Protein AF-A0A914TH43-F1 (afdb_monomer_lite)

Radius of gyration: 22.7 Å; chains: 1; bounding box: 45×45×62 Å

Secondary structure (DSSP, 8-state):
--HHHHHHHHHHHHHHHHHHHHHH-PPPPSEETTEEPPPP-SSEEEEEETTEEEEEE-HHHHHHHHHHHHHHHHHHHHHHHHHHHT-GGG--

Structure (mmCIF, N/CA/C/O backbone):
data_AF-A0A914TH43-F1
#
_entry.id   AF-A0A914TH43-F1
#
loop_
_atom_site.group_PDB
_atom_site.id
_atom_site.type_symbol
_atom_site.label_atom_id
_atom_site.label_alt_id
_atom_site.label_comp_id
_atom_site.label_asym_id
_atom_site.label_entity_id
_atom_site.label_seq_id
_atom_site.pdbx_PDB_ins_code
_atom_site.Cartn_x
_atom_site.Cartn_y
_atom_site.Cartn_z
_atom_site.occupancy
_atom_site.B_iso_or_equiv
_atom_site.auth_seq_id
_atom_site.auth_comp_id
_atom_site.auth_asym_id
_atom_site.auth_atom_id
_atom_site.pdbx_PDB_model_num
ATOM 1 N N . MET A 1 1 ? 11.777 32.923 -14.825 1.00 51.16 1 MET A N 1
ATOM 2 C CA . MET A 1 1 ? 11.259 31.536 -14.856 1.00 51.16 1 MET A CA 1
ATOM 3 C C . MET A 1 1 ? 11.723 30.601 -13.707 1.00 51.16 1 MET A C 1
ATOM 5 O O . MET A 1 1 ? 11.484 29.412 -13.841 1.00 51.16 1 MET A O 1
ATOM 9 N N . PRO A 1 2 ? 12.299 31.041 -12.560 1.00 57.62 2 PRO A N 1
ATOM 10 C CA . PRO A 1 2 ? 12.533 30.136 -11.415 1.00 57.62 2 PRO A CA 1
ATOM 11 C C . PRO A 1 2 ? 11.365 30.080 -10.406 1.00 57.62 2 PRO A C 1
ATOM 13 O O . PRO A 1 2 ? 11.261 29.144 -9.621 1.00 57.62 2 PRO A O 1
ATOM 16 N N . SER A 1 3 ? 10.458 31.061 -10.424 1.00 58.09 3 SER A N 1
ATOM 17 C CA . SER A 1 3 ? 9.374 31.197 -9.441 1.00 58.09 3 SER A CA 1
ATOM 18 C C . SER A 1 3 ? 8.246 30.171 -9.603 1.00 58.09 3 SER A C 1
ATOM 20 O O . SER A 1 3 ? 7.677 29.739 -8.607 1.00 58.09 3 SER A O 1
ATOM 22 N N . THR A 1 4 ? 7.948 29.730 -10.826 1.00 59.94 4 THR A N 1
ATOM 23 C CA . THR A 1 4 ? 6.898 28.731 -11.098 1.00 59.94 4 THR A CA 1
ATOM 24 C C . THR A 1 4 ? 7.303 27.317 -10.687 1.00 59.94 4 THR A C 1
ATOM 26 O O . THR A 1 4 ? 6.473 26.579 -10.164 1.00 59.94 4 THR A O 1
ATOM 29 N N . ILE A 1 5 ? 8.578 26.950 -10.853 1.00 65.50 5 ILE A N 1
ATOM 30 C CA . ILE A 1 5 ? 9.107 25.640 -10.438 1.00 65.50 5 ILE A CA 1
ATOM 31 C C . ILE A 1 5 ? 9.084 25.522 -8.912 1.00 65.50 5 ILE A C 1
ATOM 33 O O . ILE A 1 5 ? 8.601 24.525 -8.389 1.00 65.50 5 ILE A O 1
ATOM 37 N N . ASN A 1 6 ? 9.515 26.565 -8.196 1.00 65.31 6 ASN A N 1
ATOM 38 C CA . ASN A 1 6 ? 9.489 26.584 -6.731 1.00 65.31 6 ASN A CA 1
ATOM 39 C C . ASN A 1 6 ? 8.060 26.541 -6.169 1.00 65.31 6 ASN A C 1
ATOM 41 O O . ASN A 1 6 ? 7.825 25.923 -5.135 1.00 65.31 6 ASN A O 1
ATOM 45 N N . PHE A 1 7 ? 7.096 27.147 -6.868 1.00 66.94 7 PHE A N 1
ATOM 46 C CA . PHE A 1 7 ? 5.686 27.100 -6.484 1.00 66.94 7 PHE A CA 1
ATOM 47 C C . PHE A 1 7 ? 5.070 25.710 -6.705 1.00 66.94 7 PHE A C 1
ATOM 49 O O . PHE A 1 7 ? 4.388 25.192 -5.825 1.00 66.94 7 PHE A O 1
ATOM 56 N N . LEU A 1 8 ? 5.375 25.062 -7.835 1.00 68.44 8 LEU A N 1
ATOM 57 C CA . LEU A 1 8 ? 4.984 23.671 -8.094 1.00 68.44 8 LEU A CA 1
ATOM 58 C C . LEU A 1 8 ? 5.612 22.706 -7.081 1.00 68.44 8 LEU A C 1
ATOM 60 O O . LEU A 1 8 ? 4.928 21.814 -6.587 1.00 68.44 8 LEU A O 1
ATOM 64 N N . PHE A 1 9 ? 6.882 22.913 -6.723 1.00 70.88 9 PHE A N 1
ATOM 65 C CA . PHE A 1 9 ? 7.566 22.112 -5.708 1.00 70.88 9 PHE A CA 1
ATOM 66 C C . PHE A 1 9 ? 6.953 22.309 -4.318 1.00 70.88 9 PHE A C 1
ATOM 68 O O . PHE A 1 9 ? 6.763 21.338 -3.595 1.00 70.88 9 PHE A O 1
ATOM 75 N N . ALA A 1 10 ? 6.584 23.541 -3.955 1.00 66.81 10 ALA A N 1
ATOM 76 C CA . ALA A 1 10 ? 5.906 23.829 -2.695 1.00 66.81 10 ALA A CA 1
ATOM 77 C C . ALA A 1 10 ? 4.512 23.182 -2.634 1.00 66.81 10 ALA A C 1
ATOM 79 O O . ALA A 1 10 ? 4.169 22.573 -1.622 1.00 66.81 10 ALA A O 1
ATOM 80 N N . ILE A 1 11 ? 3.738 23.233 -3.724 1.00 66.81 11 ILE A N 1
ATOM 81 C CA . ILE A 1 11 ? 2.446 22.538 -3.830 1.00 66.81 11 ILE A CA 1
ATOM 82 C C . ILE A 1 11 ? 2.638 21.022 -3.686 1.00 66.81 11 ILE A C 1
ATOM 84 O O . ILE A 1 11 ? 1.944 20.384 -2.895 1.00 66.81 11 ILE A O 1
ATOM 88 N N . PHE A 1 12 ? 3.618 20.447 -4.389 1.00 67.38 12 PHE A N 1
ATOM 89 C CA . PHE A 1 12 ? 3.908 19.013 -4.341 1.00 67.38 12 PHE A CA 1
ATOM 90 C C . PHE A 1 12 ? 4.433 18.560 -2.969 1.00 67.38 12 PHE A C 1
ATOM 92 O O . PHE A 1 12 ? 4.111 17.472 -2.508 1.00 67.38 12 PHE A O 1
ATOM 99 N N . ALA A 1 13 ? 5.213 19.393 -2.282 1.00 67.81 13 ALA A N 1
ATOM 100 C CA . ALA A 1 13 ? 5.784 19.058 -0.982 1.00 67.81 13 ALA A CA 1
ATOM 101 C C . ALA A 1 13 ? 4.807 19.252 0.189 1.00 67.81 13 ALA A C 1
ATOM 103 O O . ALA A 1 13 ? 4.993 18.627 1.227 1.00 67.81 13 ALA A O 1
ATOM 104 N N . THR A 1 14 ? 3.787 20.109 0.059 1.00 67.62 14 THR A N 1
ATOM 105 C CA . THR A 1 14 ? 2.897 20.460 1.188 1.00 67.62 14 THR A CA 1
ATOM 106 C C . THR A 1 14 ? 1.461 19.962 1.031 1.00 67.62 14 THR A C 1
ATOM 108 O O . THR A 1 14 ? 0.869 19.466 1.992 1.00 67.62 14 THR A O 1
ATOM 111 N N . ILE A 1 15 ? 0.898 20.041 -0.175 1.00 65.94 15 ILE A N 1
ATOM 112 C CA . ILE A 1 15 ? -0.507 19.693 -0.432 1.00 65.94 15 ILE A CA 1
ATOM 113 C C . ILE A 1 15 ? -0.634 18.202 -0.732 1.00 65.94 15 ILE A C 1
ATOM 115 O O . ILE A 1 15 ? -1.565 17.550 -0.277 1.00 65.94 15 ILE A O 1
ATOM 119 N N . LEU A 1 16 ? 0.337 17.633 -1.447 1.00 63.78 16 LEU A N 1
ATOM 120 C CA . LEU A 1 16 ? 0.314 16.213 -1.779 1.00 63.78 16 LEU A CA 1
ATOM 121 C C . LEU A 1 16 ? 0.310 15.333 -0.508 1.00 63.78 16 LEU A C 1
ATOM 123 O O . LEU A 1 16 ? -0.619 14.549 -0.335 1.00 63.78 16 LEU A O 1
ATOM 127 N N . PRO A 1 17 ? 1.248 15.478 0.447 1.00 65.44 17 PRO A N 1
ATOM 128 C CA . PRO A 1 17 ? 1.314 14.558 1.583 1.00 65.44 17 PRO A CA 1
ATOM 129 C C . PRO A 1 17 ? 0.072 14.598 2.476 1.00 65.44 17 PRO A C 1
ATOM 131 O O . PRO A 1 17 ? -0.315 13.569 3.015 1.00 65.44 17 PRO A O 1
ATOM 134 N N . SER A 1 18 ? -0.564 15.765 2.613 1.00 61.94 18 SER A N 1
ATOM 135 C CA . SER A 1 18 ? -1.736 15.945 3.476 1.00 61.94 18 SER A CA 1
ATOM 136 C C . SER A 1 18 ? -3.007 15.336 2.880 1.00 61.94 18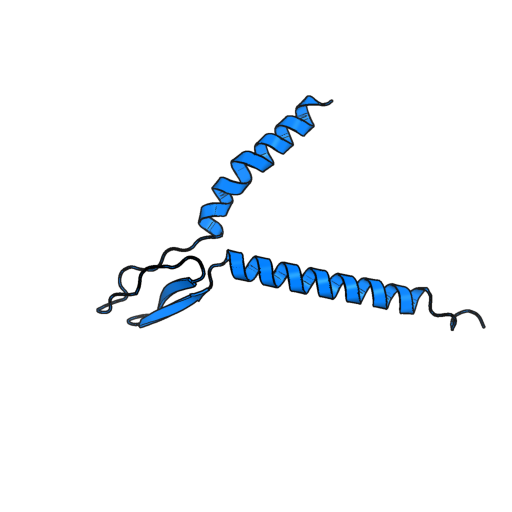 SER A C 1
ATOM 138 O O . SER A 1 18 ? -3.746 14.678 3.600 1.00 61.94 18 SER A O 1
ATOM 140 N N . VAL A 1 19 ? -3.232 15.467 1.569 1.00 62.91 19 VAL A N 1
ATOM 141 C CA . VAL A 1 19 ? -4.400 14.864 0.892 1.00 62.91 19 VAL A CA 1
ATOM 142 C C . VAL A 1 19 ? -4.253 13.344 0.768 1.00 62.91 19 VAL A C 1
ATOM 144 O O . VAL A 1 19 ? -5.234 12.605 0.776 1.00 62.91 19 VAL A O 1
ATOM 147 N N . PHE A 1 20 ? -3.016 12.861 0.671 1.00 65.12 20 PHE A N 1
ATOM 148 C CA . PHE A 1 20 ? -2.728 11.440 0.544 1.00 65.12 20 PHE A CA 1
ATOM 149 C C . PHE A 1 20 ? -2.611 10.717 1.897 1.00 65.12 20 PHE A C 1
ATOM 151 O O . PHE A 1 20 ? -2.805 9.505 1.934 1.00 65.12 20 PHE A O 1
ATOM 158 N N . ALA A 1 21 ? -2.348 11.411 3.010 1.00 65.06 21 ALA A N 1
ATOM 159 C CA . ALA A 1 21 ? -2.223 10.783 4.331 1.00 65.06 21 ALA A CA 1
ATOM 160 C C . ALA A 1 21 ? -3.479 9.987 4.730 1.00 65.06 21 ALA A C 1
ATOM 162 O O . ALA A 1 21 ? -3.363 8.830 5.134 1.00 65.06 21 ALA A O 1
ATOM 163 N N . ASP A 1 22 ? -4.664 10.566 4.521 1.00 68.12 22 ASP A N 1
ATOM 164 C CA . ASP A 1 22 ? -5.947 9.916 4.823 1.00 68.12 22 ASP A CA 1
ATOM 165 C C . ASP A 1 22 ? -6.282 8.775 3.850 1.00 68.12 22 ASP A C 1
ATOM 167 O O . ASP A 1 22 ? -7.033 7.860 4.180 1.00 68.12 22 ASP A O 1
ATOM 171 N N . PHE A 1 23 ? -5.712 8.802 2.643 1.00 72.75 23 PHE A N 1
ATOM 172 C CA . PHE A 1 23 ? -5.861 7.722 1.669 1.00 72.75 23 PHE A CA 1
ATOM 173 C C . PHE A 1 23 ? -4.972 6.516 2.008 1.00 72.75 23 PHE A C 1
ATOM 175 O O . PHE A 1 23 ? -5.346 5.365 1.783 1.00 72.75 23 PHE A O 1
ATOM 182 N N . TRP A 1 24 ? -3.777 6.777 2.537 1.00 77.31 24 TRP A N 1
ATOM 183 C CA . TRP A 1 24 ? -2.751 5.762 2.762 1.00 77.31 24 TRP A CA 1
ATOM 184 C C . TRP A 1 24 ? -2.835 5.075 4.122 1.00 77.31 24 TRP A C 1
ATOM 186 O O . TRP A 1 24 ? -2.307 3.968 4.259 1.00 77.31 24 TRP A O 1
ATOM 196 N N . TYR A 1 25 ? -3.478 5.711 5.103 1.00 84.56 25 TYR A N 1
ATOM 197 C CA . TYR A 1 25 ? -3.637 5.183 6.450 1.00 84.56 25 TYR A CA 1
ATOM 198 C C . TYR A 1 25 ? -5.113 4.985 6.791 1.00 84.56 25 TYR A C 1
ATOM 200 O O . TYR A 1 25 ? -5.886 5.936 6.866 1.00 84.56 25 TYR A O 1
ATOM 208 N N . MET A 1 26 ? -5.496 3.737 7.049 1.00 87.31 26 MET A N 1
ATOM 209 C CA . MET A 1 26 ? -6.835 3.382 7.503 1.00 87.31 26 MET A CA 1
ATOM 210 C C . MET A 1 26 ? -6.844 3.080 8.994 1.00 87.31 26 MET A C 1
ATOM 212 O O . MET A 1 26 ? -5.951 2.429 9.540 1.00 87.31 26 MET A O 1
ATOM 216 N N . ARG A 1 27 ? -7.896 3.554 9.656 1.00 86.81 27 ARG A N 1
ATOM 217 C CA . ARG A 1 27 ? -8.138 3.303 11.071 1.00 86.81 27 ARG A CA 1
ATOM 218 C C . ARG A 1 27 ? -9.005 2.062 11.254 1.00 86.81 27 ARG A C 1
ATOM 220 O O . ARG A 1 27 ? -9.897 1.820 10.442 1.00 86.81 27 ARG A O 1
ATOM 227 N N . SER A 1 28 ? -8.783 1.308 12.329 1.00 88.25 28 SER A N 1
ATOM 228 C CA . SER A 1 28 ? -9.625 0.155 12.637 1.00 88.25 28 SER A CA 1
ATOM 229 C C . SER A 1 28 ? -11.018 0.594 13.074 1.00 88.25 28 SER A C 1
ATOM 231 O O . SER A 1 28 ? -11.186 1.582 13.794 1.00 88.25 28 SER A O 1
ATOM 233 N N . SER A 1 29 ? -12.026 -0.184 12.690 1.00 87.88 29 SER A N 1
ATOM 234 C CA . SER A 1 29 ? -13.373 -0.043 13.245 1.00 87.88 29 SER A CA 1
ATOM 235 C C . SER A 1 29 ? -13.357 -0.420 14.726 1.00 87.88 29 SER A C 1
ATOM 237 O O . SER A 1 29 ? -12.828 -1.461 15.085 1.00 87.88 29 SER A O 1
ATOM 239 N N . ALA A 1 30 ? -13.932 0.397 15.612 1.00 85.00 30 ALA A N 1
ATOM 240 C CA . ALA A 1 30 ? -13.902 0.115 17.054 1.00 85.00 30 ALA A CA 1
ATOM 241 C C . ALA A 1 30 ? -14.754 -1.114 17.446 1.00 85.00 30 ALA A C 1
ATOM 243 O O . ALA A 1 30 ? -14.452 -1.819 18.413 1.00 85.00 30 ALA A O 1
ATOM 244 N N . SER A 1 31 ? -15.825 -1.379 16.698 1.00 87.00 31 SER A N 1
ATOM 245 C CA . SER A 1 31 ? -16.727 -2.509 16.922 1.00 87.00 31 SER A CA 1
ATOM 246 C C . SER A 1 31 ? -17.470 -2.889 15.649 1.00 87.00 31 SER A C 1
ATOM 248 O O . SER A 1 31 ? -17.922 -2.005 14.922 1.00 87.00 31 SER A O 1
ATOM 250 N N . CYS A 1 32 ? -17.666 -4.188 15.447 1.00 88.31 32 CYS A N 1
ATOM 251 C CA . CYS A 1 32 ? -18.452 -4.763 14.362 1.00 88.31 32 CYS A CA 1
ATOM 252 C C . CYS A 1 32 ? -19.561 -5.630 14.961 1.00 88.31 32 CYS A C 1
ATOM 254 O O . CYS A 1 32 ? -19.305 -6.688 15.542 1.00 88.31 32 CYS A O 1
ATOM 256 N N . GLY A 1 33 ? -20.804 -5.150 14.881 1.00 86.19 33 GLY A N 1
ATOM 257 C CA . GLY A 1 33 ? -21.938 -5.779 15.555 1.00 86.19 33 GLY A CA 1
ATOM 258 C C . GLY A 1 33 ? -21.740 -5.825 17.074 1.00 86.19 33 GLY A C 1
ATOM 259 O O . GLY A 1 33 ? -21.527 -4.796 17.712 1.00 86.19 33 GLY A O 1
ATOM 260 N N . ALA A 1 34 ? -21.799 -7.027 17.653 1.00 80.69 34 ALA A N 1
ATOM 261 C CA . ALA A 1 34 ? -21.581 -7.245 19.086 1.00 80.69 34 ALA A CA 1
ATOM 262 C C . ALA A 1 34 ? -20.094 -7.380 19.478 1.00 80.69 34 ALA A C 1
ATOM 264 O O . ALA A 1 34 ? -19.768 -7.352 20.665 1.00 80.69 34 ALA A O 1
ATOM 265 N N . ASN A 1 35 ? -19.190 -7.525 18.503 1.00 84.69 35 ASN A N 1
ATOM 266 C CA . ASN A 1 35 ? -17.774 -7.773 18.751 1.00 84.69 35 ASN A CA 1
ATOM 267 C C . ASN A 1 35 ? -16.973 -6.466 18.730 1.00 84.69 35 ASN A C 1
ATOM 269 O O . ASN A 1 35 ? -17.169 -5.607 17.870 1.00 84.69 35 ASN A O 1
ATOM 273 N N . ARG A 1 36 ? -16.038 -6.317 19.672 1.00 89.12 36 ARG A N 1
ATOM 274 C CA . ARG A 1 36 ? -15.051 -5.229 19.651 1.00 89.12 36 ARG A CA 1
ATOM 275 C C . ARG A 1 36 ? -13.843 -5.660 18.836 1.00 89.12 36 ARG A C 1
ATOM 277 O O . ARG A 1 36 ? -13.317 -6.746 19.071 1.00 89.12 36 ARG A O 1
ATOM 284 N N . CYS A 1 37 ? -13.398 -4.810 17.917 1.00 87.38 37 CYS A N 1
ATOM 285 C CA . CYS A 1 37 ? -12.189 -5.091 17.154 1.00 87.38 37 CYS A CA 1
ATOM 286 C C . CYS A 1 37 ? -10.961 -4.536 17.860 1.00 87.38 37 CYS A C 1
ATOM 288 O O . CYS A 1 37 ? -11.041 -3.630 18.693 1.00 87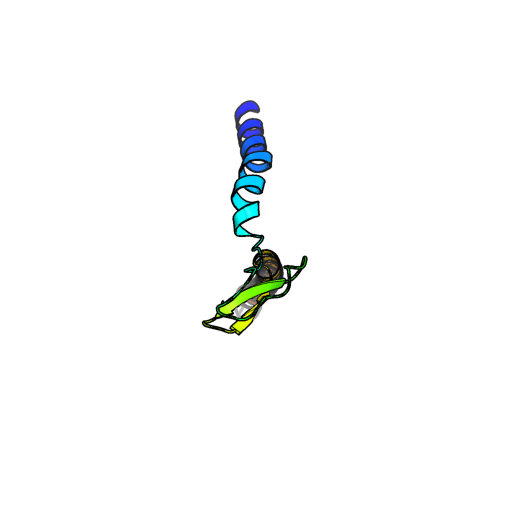.38 37 CYS A O 1
ATOM 290 N N . GLN A 1 38 ? -9.809 -5.096 17.509 1.00 88.75 38 GLN A N 1
ATOM 291 C CA . GLN A 1 38 ? -8.534 -4.577 17.970 1.00 88.75 38 GLN A CA 1
ATOM 292 C C . GLN A 1 38 ? -8.233 -3.232 17.305 1.00 88.75 38 GLN A C 1
ATOM 294 O O . GLN A 1 38 ? -8.690 -2.930 16.199 1.00 88.75 38 GLN A O 1
ATOM 299 N N . LYS A 1 39 ? -7.460 -2.412 18.016 1.00 88.62 39 LYS A N 1
ATOM 300 C CA . LYS A 1 39 ? -6.985 -1.135 17.495 1.00 88.62 39 LYS A CA 1
ATOM 301 C C . LYS A 1 39 ? -6.030 -1.374 16.323 1.00 88.62 39 LYS A C 1
ATOM 303 O O . LYS A 1 39 ? -5.380 -2.409 16.249 1.00 88.62 39 LYS A O 1
ATOM 308 N N . GLU A 1 40 ? -5.991 -0.425 15.397 1.00 89.00 40 GLU A N 1
ATOM 309 C CA . GLU A 1 40 ? -5.007 -0.385 14.320 1.00 89.00 40 GLU A CA 1
ATOM 310 C C . GLU A 1 40 ? -3.574 -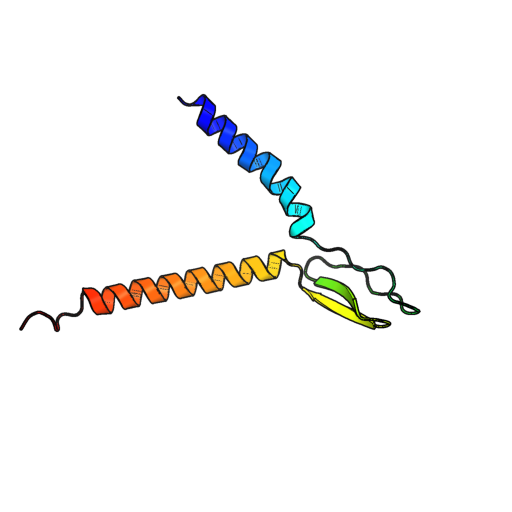0.321 14.850 1.00 89.00 40 GLU A C 1
ATOM 312 O O . GLU A 1 40 ? -3.290 0.379 15.827 1.00 89.00 40 GLU A O 1
ATOM 317 N N . ASP A 1 41 ? -2.687 -0.991 14.122 1.00 88.88 41 ASP A N 1
ATOM 318 C CA . ASP A 1 41 ? -1.243 -0.880 14.260 1.00 88.88 41 ASP A CA 1
ATOM 319 C C . ASP A 1 41 ? -0.659 -0.219 13.005 1.00 88.88 41 ASP A C 1
ATOM 321 O O . ASP A 1 41 ? -1.334 0.025 12.002 1.00 88.88 41 ASP A O 1
ATOM 325 N N . TYR A 1 42 ? 0.649 0.034 13.027 1.00 87.38 42 TYR A N 1
ATOM 326 C CA . TYR A 1 42 ? 1.347 0.679 11.916 1.00 87.38 42 TYR A CA 1
ATOM 327 C C . TYR A 1 42 ? 1.218 -0.069 10.573 1.00 87.38 42 TYR A C 1
ATOM 329 O O . TYR A 1 42 ? 1.214 0.557 9.515 1.00 87.38 42 TYR A O 1
ATOM 337 N N . PHE A 1 43 ? 1.104 -1.402 10.602 1.00 89.81 43 PHE A N 1
ATOM 338 C CA . PHE A 1 43 ? 1.101 -2.246 9.399 1.00 89.81 43 PHE A CA 1
ATOM 339 C C . PHE A 1 43 ? -0.279 -2.750 8.980 1.00 89.81 43 PHE A C 1
ATOM 341 O O . PHE A 1 43 ? -0.458 -3.144 7.827 1.00 89.81 43 PHE A O 1
ATOM 348 N N . HIS A 1 44 ? -1.247 -2.770 9.892 1.00 92.38 44 HIS A N 1
ATOM 349 C CA . HIS A 1 44 ? -2.538 -3.399 9.655 1.00 92.38 44 HIS A CA 1
ATOM 350 C C . HIS A 1 44 ? -3.667 -2.672 10.382 1.00 92.38 44 HIS A C 1
ATOM 352 O O . HIS A 1 44 ? -3.452 -1.946 11.351 1.00 92.38 44 HIS A O 1
ATOM 358 N N . TYR A 1 45 ? -4.881 -2.884 9.900 1.00 93.06 45 TYR A N 1
ATOM 359 C CA . TYR A 1 45 ? -6.111 -2.380 10.485 1.00 93.06 45 TYR A CA 1
ATOM 360 C C . TYR A 1 45 ? -7.193 -3.459 10.412 1.00 93.06 45 TYR A C 1
ATOM 362 O O . TYR A 1 45 ? -7.078 -4.435 9.667 1.00 93.06 45 TYR A O 1
ATOM 370 N N . TYR A 1 46 ? -8.248 -3.276 11.196 1.00 92.69 46 TYR A N 1
ATOM 371 C CA . TYR A 1 46 ? -9.395 -4.170 11.239 1.00 92.69 46 TYR A CA 1
ATOM 372 C C . TYR A 1 46 ? -10.624 -3.484 10.658 1.00 92.69 46 TYR A C 1
ATOM 374 O O . TYR A 1 46 ? -10.955 -2.355 11.034 1.00 92.69 46 TYR A O 1
ATOM 382 N N . ASN A 1 47 ? -11.323 -4.180 9.768 1.00 91.81 47 ASN A N 1
ATOM 383 C CA . ASN A 1 47 ? -12.560 -3.698 9.167 1.00 91.81 47 ASN A CA 1
ATOM 384 C C . ASN A 1 47 ? -13.737 -4.619 9.496 1.00 91.81 47 ASN A C 1
ATOM 386 O O . ASN A 1 47 ? -13.549 -5.776 9.867 1.00 91.81 47 ASN A O 1
ATOM 390 N N . CYS A 1 48 ? -14.9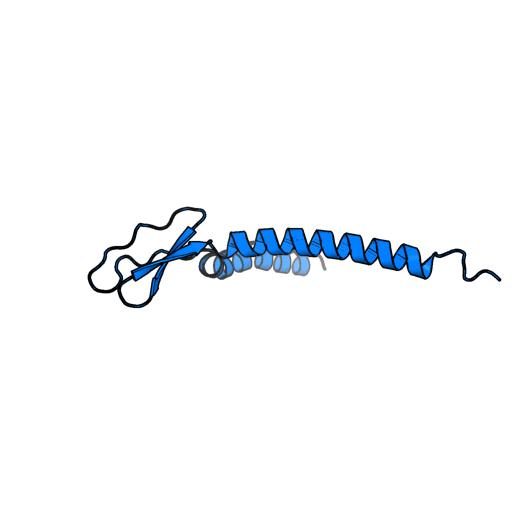58 -4.107 9.367 1.00 90.75 48 CYS A N 1
ATOM 391 C CA . CYS A 1 48 ? -16.153 -4.892 9.632 1.00 90.75 48 CYS A CA 1
ATOM 392 C C . CYS A 1 48 ? -16.576 -5.725 8.431 1.00 90.75 48 CYS A C 1
ATOM 394 O O . CYS A 1 48 ? -16.850 -5.192 7.357 1.00 90.75 48 CYS A O 1
ATOM 396 N N . ASN A 1 49 ? -16.754 -7.020 8.675 1.00 90.12 49 ASN A N 1
ATOM 397 C CA . ASN A 1 49 ? -17.429 -7.937 7.772 1.00 90.12 49 ASN A CA 1
ATOM 398 C C . ASN A 1 49 ? -18.601 -8.594 8.510 1.00 90.12 49 ASN A C 1
ATOM 400 O O . ASN A 1 49 ? -18.478 -9.621 9.185 1.00 90.12 49 ASN A O 1
ATOM 404 N N . GLY A 1 50 ? -19.750 -7.915 8.471 1.00 87.75 50 GLY A N 1
ATOM 405 C CA . GLY A 1 50 ? -20.908 -8.262 9.292 1.00 87.75 50 GLY A CA 1
ATOM 406 C C . GLY A 1 50 ? -20.598 -8.133 10.787 1.00 87.75 50 GLY A C 1
ATOM 407 O O . GLY A 1 50 ? -20.341 -7.037 11.280 1.00 87.75 50 GLY A O 1
ATOM 408 N N . ASN A 1 51 ? -20.618 -9.263 11.500 1.00 87.62 51 ASN A N 1
ATOM 409 C CA . ASN A 1 51 ? -20.329 -9.335 12.939 1.00 87.62 51 ASN A CA 1
ATOM 410 C C . ASN A 1 51 ? -18.865 -9.694 13.255 1.00 87.62 51 ASN A C 1
ATOM 412 O O . ASN A 1 51 ? -18.525 -9.875 14.425 1.00 87.62 51 ASN A O 1
ATOM 416 N N . TYR A 1 52 ? -18.008 -9.834 12.244 1.00 87.69 52 TYR A N 1
ATOM 417 C CA . TYR A 1 52 ? -16.605 -10.203 12.414 1.00 87.69 52 TYR A CA 1
ATOM 418 C C . TYR A 1 52 ? -15.682 -9.026 12.094 1.00 87.69 52 TYR A C 1
ATOM 420 O O . TYR A 1 52 ? -16.019 -8.146 11.299 1.00 87.69 52 TYR A O 1
ATOM 428 N N . CYS A 1 53 ? -14.524 -9.017 12.753 1.00 90.50 53 CYS A N 1
ATOM 429 C CA . CYS A 1 53 ? -13.449 -8.064 12.512 1.00 90.50 53 CYS A CA 1
ATOM 430 C C . CYS A 1 53 ? -12.424 -8.727 11.589 1.00 90.50 53 CYS A C 1
ATOM 432 O O . CYS A 1 53 ? -11.691 -9.612 12.034 1.00 90.50 53 CYS A O 1
ATOM 434 N N . ASP A 1 54 ? -12.371 -8.301 10.333 1.00 91.94 54 ASP A N 1
ATOM 435 C CA . ASP A 1 54 ? -11.441 -8.839 9.344 1.00 91.94 54 ASP A CA 1
ATOM 436 C C . ASP A 1 54 ? -10.118 -8.079 9.370 1.00 91.94 54 ASP A C 1
ATOM 438 O O . ASP A 1 54 ? -10.076 -6.852 9.485 1.00 91.94 54 ASP A O 1
ATOM 442 N N . PHE A 1 55 ? -9.027 -8.834 9.265 1.00 91.88 55 PHE A N 1
ATOM 443 C CA . PHE A 1 55 ? -7.668 -8.312 9.241 1.00 91.88 55 PHE A CA 1
ATOM 444 C C . PHE A 1 55 ? -7.302 -7.815 7.838 1.00 91.88 55 PHE A C 1
ATOM 446 O O . PHE A 1 55 ? -7.385 -8.564 6.863 1.00 91.88 55 PHE A O 1
ATOM 453 N N . HIS A 1 56 ? -6.814 -6.579 7.749 1.00 92.31 56 HIS A N 1
ATOM 454 C CA . HIS A 1 56 ? -6.341 -5.972 6.509 1.00 92.31 56 HIS A CA 1
ATOM 455 C C . HIS A 1 56 ? -4.985 -5.292 6.700 1.00 92.31 56 HIS A C 1
ATOM 457 O O . HIS A 1 56 ? -4.697 -4.718 7.746 1.00 92.31 56 HIS A O 1
ATOM 463 N N . LEU A 1 57 ? -4.145 -5.311 5.664 1.00 91.06 57 LEU A N 1
ATOM 464 C CA . LEU A 1 57 ? -2.899 -4.543 5.653 1.00 91.06 57 LEU A CA 1
ATOM 465 C C . LEU A 1 57 ? -3.144 -3.092 5.253 1.00 91.06 57 LEU A C 1
ATOM 467 O O . LEU A 1 57 ? -4.012 -2.804 4.429 1.00 91.06 57 LEU A O 1
ATOM 471 N N . GLN A 1 58 ? -2.331 -2.190 5.800 1.00 91.44 58 GLN A N 1
ATOM 472 C CA . GLN A 1 58 ? -2.402 -0.772 5.473 1.00 91.44 58 GLN A CA 1
ATOM 473 C C . GLN A 1 58 ? -2.153 -0.527 3.970 1.00 91.44 58 GLN A C 1
ATOM 475 O O . GLN A 1 58 ? -1.215 -1.105 3.402 1.00 91.44 58 GLN A O 1
ATOM 480 N N . PRO A 1 59 ? -2.936 0.356 3.319 1.00 89.38 59 PRO A N 1
ATOM 481 C CA . PRO A 1 59 ? -2.831 0.614 1.881 1.00 89.38 59 PRO A CA 1
ATOM 482 C C . PRO A 1 59 ? -1.429 1.027 1.413 1.00 89.38 59 PRO A C 1
ATOM 484 O O . PRO A 1 59 ? -0.983 0.623 0.337 1.00 89.38 59 PRO A O 1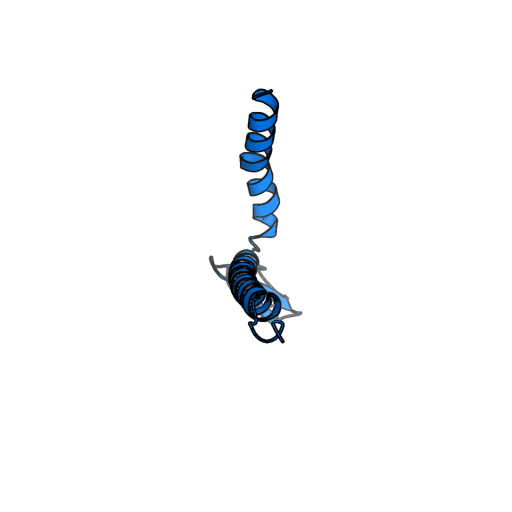
ATOM 487 N N . TRP A 1 60 ? -0.700 1.796 2.229 1.00 87.88 60 TRP A N 1
ATOM 488 C CA . TRP A 1 60 ? 0.658 2.239 1.895 1.00 87.88 60 TRP A CA 1
ATOM 489 C C . TRP A 1 60 ? 1.637 1.075 1.721 1.00 87.88 60 TRP A C 1
ATOM 491 O O . TRP A 1 60 ? 2.485 1.109 0.828 1.00 87.88 60 TRP A O 1
ATOM 501 N N . LEU A 1 61 ? 1.507 0.018 2.529 1.00 89.44 61 LEU A N 1
ATOM 502 C CA . LEU A 1 61 ? 2.403 -1.131 2.455 1.00 89.44 61 LEU A CA 1
ATOM 503 C C . LEU A 1 61 ? 2.178 -1.900 1.150 1.00 89.44 61 LEU A C 1
ATOM 505 O O . LEU A 1 61 ? 3.136 -2.286 0.479 1.00 89.44 61 LEU A O 1
ATOM 509 N N . PHE A 1 62 ? 0.913 -2.052 0.747 1.00 87.31 62 PHE A N 1
ATOM 510 C CA . PHE A 1 62 ? 0.557 -2.639 -0.542 1.00 87.31 62 PHE A CA 1
ATOM 511 C C . PHE A 1 62 ? 1.144 -1.841 -1.715 1.00 87.31 62 PHE A C 1
ATOM 513 O O . PHE A 1 62 ? 1.685 -2.430 -2.655 1.00 87.31 62 PHE A O 1
ATOM 520 N N . ALA A 1 63 ? 1.102 -0.508 -1.652 1.00 87.81 63 ALA A N 1
ATOM 521 C CA . ALA A 1 63 ? 1.685 0.341 -2.686 1.00 87.81 63 ALA A CA 1
ATOM 522 C C . ALA A 1 63 ? 3.211 0.221 -2.772 1.00 87.81 63 ALA A C 1
ATOM 524 O O . ALA A 1 63 ? 3.739 0.109 -3.878 1.00 87.81 63 ALA A O 1
ATOM 525 N N . ILE A 1 64 ? 3.922 0.179 -1.639 1.00 89.88 64 ILE A N 1
ATOM 526 C CA . ILE A 1 64 ? 5.381 -0.015 -1.629 1.00 89.88 64 ILE A CA 1
ATOM 527 C C . ILE A 1 64 ? 5.751 -1.357 -2.262 1.00 89.88 64 ILE A C 1
ATOM 529 O O . ILE A 1 64 ? 6.606 -1.407 -3.146 1.00 89.88 64 ILE A O 1
ATOM 533 N N . ILE A 1 65 ? 5.088 -2.440 -1.848 1.00 91.06 65 ILE A N 1
ATOM 534 C CA . ILE A 1 65 ? 5.345 -3.777 -2.399 1.00 91.06 65 ILE A CA 1
ATOM 535 C C . ILE A 1 65 ? 5.077 -3.783 -3.908 1.00 91.06 65 ILE A C 1
ATOM 537 O O . ILE A 1 65 ? 5.914 -4.246 -4.683 1.00 91.06 65 ILE A O 1
ATOM 541 N N . SER A 1 66 ? 3.956 -3.203 -4.338 1.00 89.19 66 SER A N 1
ATOM 542 C CA . SER A 1 66 ? 3.609 -3.090 -5.757 1.00 89.19 66 SER A CA 1
ATOM 543 C C . SER A 1 66 ? 4.659 -2.303 -6.541 1.00 89.19 66 SER A C 1
ATOM 545 O O . SER A 1 66 ? 5.053 -2.718 -7.628 1.00 89.19 66 SER A O 1
ATOM 547 N N . PHE A 1 67 ? 5.169 -1.202 -5.987 1.00 93.12 67 PHE A N 1
ATOM 548 C CA . PHE A 1 67 ? 6.202 -0.390 -6.625 1.00 93.12 67 PHE A CA 1
ATOM 549 C C . PHE A 1 67 ? 7.520 -1.154 -6.801 1.00 93.12 67 PHE A C 1
ATOM 551 O O . PHE A 1 67 ? 8.145 -1.074 -7.862 1.00 93.12 67 PHE A O 1
ATOM 558 N N . ILE A 1 68 ? 7.924 -1.939 -5.798 1.00 94.50 68 ILE A N 1
ATOM 559 C CA . ILE A 1 68 ? 9.117 -2.795 -5.872 1.00 94.50 68 ILE A CA 1
ATOM 560 C C . ILE A 1 68 ? 8.945 -3.848 -6.971 1.00 94.50 68 ILE A C 1
ATOM 562 O O . ILE A 1 68 ? 9.823 -4.001 -7.822 1.00 94.50 68 ILE A O 1
ATOM 566 N N . VAL A 1 69 ? 7.799 -4.537 -6.991 1.00 95.88 69 VAL A N 1
ATOM 567 C CA . VAL A 1 69 ? 7.493 -5.563 -7.997 1.00 95.88 69 VAL A CA 1
ATOM 568 C C . VAL A 1 69 ? 7.482 -4.962 -9.402 1.00 95.88 69 VAL A C 1
ATOM 570 O O . VAL A 1 69 ? 8.133 -5.495 -10.297 1.00 95.88 69 VAL A O 1
ATOM 573 N N . LEU A 1 70 ? 6.812 -3.826 -9.601 1.00 94.06 70 LEU A N 1
ATOM 574 C CA . LEU A 1 70 ? 6.779 -3.136 -10.892 1.00 94.06 70 LEU A CA 1
ATOM 575 C C . LEU A 1 70 ? 8.171 -2.683 -11.343 1.00 94.06 70 LEU A C 1
ATOM 577 O O . LEU A 1 70 ? 8.509 -2.847 -12.512 1.00 94.06 70 LEU A O 1
ATOM 581 N N . SER A 1 71 ? 9.000 -2.173 -10.430 1.00 94.88 71 SER A N 1
ATOM 582 C CA . SER A 1 71 ? 10.379 -1.772 -10.741 1.00 94.88 71 SER A CA 1
ATOM 583 C C . SER A 1 71 ? 11.225 -2.963 -11.193 1.00 94.88 71 SER A C 1
ATOM 585 O O . SER A 1 71 ? 11.974 -2.869 -12.169 1.00 94.88 71 SER A O 1
ATOM 587 N N . PHE A 1 72 ? 11.072 -4.107 -10.524 1.00 94.94 72 PHE A N 1
ATOM 588 C CA . PHE A 1 72 ? 11.737 -5.345 -10.914 1.00 94.94 72 PHE A CA 1
ATOM 589 C C . PHE A 1 72 ? 11.263 -5.830 -12.291 1.00 94.94 72 PHE A C 1
ATOM 591 O O . PHE A 1 72 ? 12.086 -6.080 -13.171 1.00 94.94 72 PHE A O 1
ATOM 598 N N . LEU A 1 73 ? 9.946 -5.887 -12.513 1.00 95.62 73 LEU A N 1
ATOM 599 C CA . LEU A 1 73 ? 9.362 -6.294 -13.793 1.00 95.62 73 LEU A CA 1
ATOM 600 C C . LEU A 1 73 ? 9.803 -5.383 -14.942 1.00 95.62 73 LEU A C 1
ATOM 602 O O . LEU A 1 73 ? 10.133 -5.876 -16.019 1.00 95.62 73 LEU A O 1
ATOM 606 N N . LEU A 1 74 ? 9.872 -4.071 -14.711 1.00 94.94 74 LEU A N 1
ATOM 607 C CA . LEU A 1 74 ? 10.358 -3.113 -15.698 1.00 94.94 74 LEU A CA 1
ATOM 608 C C . LEU A 1 74 ? 11.837 -3.351 -16.031 1.00 94.94 74 LEU A C 1
ATOM 610 O O . LEU A 1 74 ? 12.218 -3.307 -17.198 1.00 94.94 74 LEU A O 1
ATOM 614 N N . SER A 1 75 ? 12.667 -3.657 -15.031 1.00 94.19 75 SER A N 1
ATOM 615 C CA . SER A 1 75 ? 14.076 -4.011 -15.240 1.00 94.19 75 SER A CA 1
ATOM 616 C C . SER A 1 75 ? 14.226 -5.287 -16.082 1.00 94.19 75 SER A C 1
ATOM 618 O O . SER A 1 75 ? 14.994 -5.321 -17.053 1.00 94.19 75 SER A O 1
ATOM 620 N N . CYS A 1 76 ? 13.432 -6.318 -15.780 1.00 92.88 76 CYS A N 1
ATOM 621 C CA . CYS A 1 76 ? 13.369 -7.541 -16.578 1.00 92.88 76 CYS A CA 1
ATOM 622 C C . CYS A 1 76 ? 12.915 -7.255 -18.014 1.00 92.88 76 CYS A C 1
ATOM 624 O O . CYS A 1 76 ? 13.547 -7.721 -18.960 1.00 92.88 76 CYS A O 1
ATOM 626 N N . PHE A 1 77 ? 11.871 -6.447 -18.192 1.00 94.06 77 PHE A N 1
ATOM 627 C CA . PHE A 1 77 ? 11.353 -6.067 -19.503 1.00 94.06 77 PHE A CA 1
ATOM 628 C C . PHE A 1 77 ? 12.392 -5.305 -20.336 1.00 94.06 77 PHE A C 1
ATOM 630 O O . PHE A 1 77 ? 12.643 -5.659 -21.486 1.00 94.06 77 PHE A O 1
ATOM 637 N N . CYS A 1 78 ? 13.076 -4.322 -19.748 1.00 91.94 78 CYS A N 1
ATOM 638 C CA . CYS A 1 78 ? 14.170 -3.598 -20.399 1.00 91.94 78 CYS A CA 1
ATOM 639 C C . CYS A 1 78 ? 15.315 -4.532 -20.818 1.00 91.94 78 CYS A C 1
ATOM 641 O O . CYS A 1 78 ? 15.897 -4.369 -21.892 1.00 91.94 78 CYS A O 1
ATOM 643 N N . THR A 1 79 ? 15.628 -5.528 -19.990 1.00 90.44 79 THR A N 1
ATOM 644 C CA . THR A 1 79 ? 16.648 -6.535 -20.297 1.00 90.44 79 THR A CA 1
ATOM 645 C C . THR A 1 79 ? 16.209 -7.419 -21.464 1.00 90.44 79 THR A C 1
ATOM 647 O O . THR A 1 79 ? 16.971 -7.595 -22.412 1.00 90.44 79 THR A O 1
ATOM 650 N N . LEU A 1 80 ? 14.964 -7.904 -21.457 1.00 88.25 80 LEU A N 1
ATOM 651 C CA . LEU A 1 80 ? 14.389 -8.693 -22.550 1.00 88.25 80 LEU A CA 1
ATOM 652 C C . LEU A 1 80 ? 14.361 -7.915 -23.870 1.00 88.25 80 LEU A C 1
ATOM 654 O O . LEU A 1 80 ? 14.767 -8.451 -24.898 1.00 88.25 80 LEU A O 1
ATOM 658 N N . LEU A 1 81 ? 13.964 -6.639 -23.843 1.00 87.56 81 LEU A N 1
ATOM 659 C CA . LEU A 1 81 ? 14.010 -5.775 -25.023 1.00 87.56 81 LEU A CA 1
ATOM 660 C C . LEU A 1 81 ? 15.432 -5.626 -25.564 1.00 87.56 81 LEU A C 1
ATOM 662 O O . LEU A 1 81 ? 15.627 -5.705 -26.772 1.00 87.56 81 LEU A O 1
ATOM 666 N N . ARG A 1 82 ? 16.441 -5.464 -24.699 1.00 85.19 82 ARG A N 1
ATOM 667 C CA . ARG A 1 82 ? 17.846 -5.455 -25.137 1.00 85.19 82 ARG A CA 1
ATOM 668 C C . ARG A 1 82 ? 18.250 -6.784 -25.763 1.00 85.19 82 ARG A C 1
ATOM 670 O O . ARG A 1 82 ? 18.912 -6.772 -26.791 1.00 85.19 82 ARG A O 1
ATOM 677 N N . PHE A 1 83 ? 17.832 -7.915 -25.201 1.00 81.62 83 PHE A N 1
ATOM 678 C CA . PHE A 1 83 ? 18.114 -9.221 -25.794 1.00 81.62 83 PHE A CA 1
ATOM 679 C C . PHE A 1 83 ? 17.466 -9.396 -27.168 1.00 81.62 83 PHE A C 1
ATOM 681 O O . PHE A 1 83 ? 18.129 -9.899 -28.065 1.00 81.62 83 PHE A O 1
ATOM 688 N N . VAL A 1 84 ? 16.220 -8.961 -27.364 1.00 82.50 84 VAL A N 1
ATOM 689 C CA . VAL A 1 84 ? 15.532 -9.049 -28.665 1.00 82.50 84 VAL A CA 1
ATOM 690 C C . VAL A 1 84 ? 16.132 -8.069 -29.674 1.00 82.50 84 VAL A C 1
ATOM 692 O O . VAL A 1 84 ? 16.508 -8.469 -30.774 1.00 82.50 84 VAL A O 1
ATOM 695 N N . CYS A 1 85 ? 16.271 -6.796 -29.301 1.00 75.00 85 CYS A N 1
ATOM 696 C CA . CYS A 1 85 ? 16.729 -5.736 -30.200 1.00 75.00 85 CYS A CA 1
ATOM 697 C C . CYS A 1 85 ? 18.232 -5.804 -30.506 1.00 75.00 85 CYS A C 1
ATOM 699 O O . CYS A 1 85 ? 18.655 -5.364 -31.572 1.00 75.00 85 CYS A O 1
ATOM 701 N N . CYS A 1 86 ? 19.048 -6.343 -29.596 1.00 67.44 86 CYS A N 1
ATOM 702 C CA . CYS A 1 86 ? 20.490 -6.514 -29.785 1.00 67.44 86 CYS A CA 1
ATOM 703 C C . CYS A 1 86 ? 20.887 -7.976 -30.036 1.00 67.44 86 CYS A C 1
ATOM 705 O O . CYS A 1 86 ? 22.079 -8.289 -29.993 1.00 67.44 86 CYS A O 1
ATOM 707 N N . SER A 1 87 ? 19.924 -8.868 -30.311 1.00 62.94 87 SER A N 1
ATOM 708 C CA . SER A 1 87 ? 20.230 -10.252 -30.670 1.00 62.94 87 SER A CA 1
ATOM 709 C C . SER A 1 87 ? 21.062 -10.276 -31.958 1.00 62.94 87 SER A C 1
ATOM 711 O O . SER A 1 87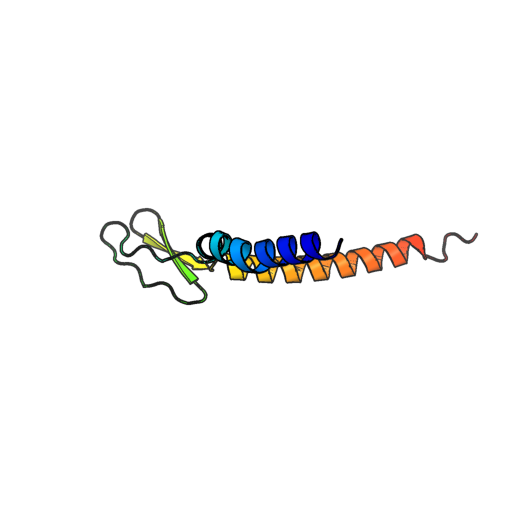 ? 20.613 -9.769 -32.991 1.00 62.94 87 SER A O 1
ATOM 713 N N . PRO A 1 88 ? 22.260 -10.885 -31.953 1.00 57.97 88 PRO A N 1
ATOM 714 C CA . PRO A 1 88 ? 23.140 -10.940 -33.121 1.00 57.97 88 PRO A CA 1
ATOM 715 C C . PRO A 1 88 ? 22.586 -11.808 -34.263 1.00 57.97 88 PRO A C 1
ATOM 717 O O . PRO A 1 88 ? 23.190 -11.864 -35.331 1.00 57.97 88 PRO A O 1
ATOM 720 N N . ASN A 1 89 ? 21.432 -12.457 -34.077 1.00 57.56 89 ASN A N 1
ATOM 721 C CA . ASN A 1 89 ? 20.819 -13.328 -35.078 1.00 57.56 89 ASN A CA 1
ATOM 722 C C . ASN A 1 89 ? 20.120 -12.575 -36.232 1.00 57.56 89 ASN A C 1
ATOM 724 O O . ASN A 1 89 ? 19.566 -13.215 -37.117 1.00 57.56 89 ASN A O 1
ATOM 728 N N . ASN A 1 90 ? 20.158 -11.235 -36.245 1.00 53.34 90 ASN A N 1
ATOM 729 C CA . ASN A 1 90 ? 19.687 -10.403 -37.363 1.00 53.34 90 ASN A CA 1
ATOM 730 C C . ASN A 1 90 ? 20.839 -9.865 -38.249 1.00 53.34 90 ASN A C 1
ATOM 732 O O . ASN A 1 90 ? 20.686 -8.858 -38.935 1.00 53.34 90 ASN A O 1
ATOM 736 N N . ARG A 1 91 ? 22.024 -10.499 -38.199 1.00 51.84 91 ARG A N 1
ATOM 737 C CA . ARG A 1 91 ? 23.141 -10.273 -39.140 1.00 51.84 91 ARG A CA 1
ATOM 738 C C . ARG A 1 91 ? 23.466 -11.532 -39.959 1.00 51.84 91 ARG A C 1
ATOM 740 O O . ARG A 1 91 ? 24.611 -11.990 -39.965 1.00 51.84 91 ARG A O 1
ATOM 747 N N . ARG A 1 92 ? 22.473 -12.101 -40.636 1.00 42.19 92 ARG A N 1
ATOM 748 C CA . ARG A 1 92 ? 22.700 -12.897 -41.849 1.00 42.19 92 ARG A CA 1
ATOM 749 C C . ARG A 1 92 ? 21.911 -12.287 -42.986 1.00 42.19 92 ARG A C 1
ATOM 751 O O . ARG A 1 92 ? 20.720 -12.004 -42.749 1.00 42.19 92 ARG A O 1
#

Sequence (92 aa):
MPSTINFLFAIFATILPSVFADFWYMRSSASCGANRCQKEDYFHYYNCNGNYCDFHLQPWLFAIISFIVLSFLLSCFCTLLRFVCCSPNNRR

Foldseek 3Di:
DVVVVVVVVCCCVPVVCVVCVPVQADWADQAAVPGGDDTDDPFWYWDHDHRDTDIDTGNNVVVVVVVVVVVVVVVVVVVVCCCVVVPPVPPD

pLDDT: mean 80.59, std 13.35, range [42.19, 95.88]